Protein AF-A0A0R3RJP8-F1 (afdb_monomer)

pLDDT: mean 78.46, std 16.63, range [41.94, 96.31]

Structure (mmCIF, N/CA/C/O backbone):
data_AF-A0A0R3RJP8-F1
#
_entry.id   AF-A0A0R3RJP8-F1
#
loop_
_atom_site.group_PDB
_atom_site.id
_atom_site.type_symbol
_atom_site.label_atom_id
_atom_site.label_alt_id
_atom_site.label_comp_id
_atom_site.label_asym_id
_atom_site.label_entity_id
_atom_site.label_seq_id
_atom_site.pdbx_PDB_ins_code
_atom_site.Cartn_x
_atom_site.Cartn_y
_atom_site.Cartn_z
_atom_site.occupancy
_atom_site.B_iso_or_equiv
_atom_site.auth_seq_id
_atom_site.auth_comp_id
_atom_site.auth_asym_id
_atom_site.auth_atom_id
_atom_site.pdbx_PDB_model_num
ATOM 1 N N . MET A 1 1 ? -20.447 15.865 -10.381 1.00 47.66 1 MET A N 1
ATOM 2 C CA . MET A 1 1 ? -19.394 14.892 -9.995 1.00 47.66 1 MET A CA 1
ATOM 3 C C . MET A 1 1 ? -19.423 13.610 -10.831 1.00 47.66 1 MET A C 1
ATOM 5 O O . MET A 1 1 ? -18.361 13.218 -11.289 1.00 47.66 1 MET A O 1
ATOM 9 N N . LEU A 1 2 ? -20.588 13.011 -11.122 1.00 44.19 2 LEU A N 1
ATOM 10 C CA . LEU A 1 2 ? -20.706 11.837 -12.016 1.00 44.19 2 LEU A CA 1
ATOM 11 C C .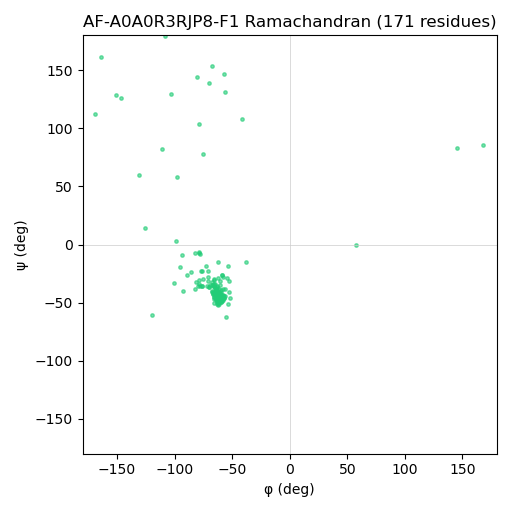 LEU A 1 2 ? -20.155 12.063 -13.441 1.00 44.19 2 LEU A C 1
ATOM 13 O O . LEU A 1 2 ? -19.411 11.229 -13.947 1.00 44.19 2 LEU A O 1
ATOM 17 N N . ALA A 1 3 ? -20.438 13.217 -14.056 1.00 47.09 3 ALA A N 1
ATOM 18 C CA . ALA A 1 3 ? -19.978 13.525 -15.417 1.00 47.09 3 ALA A CA 1
ATOM 19 C C . ALA A 1 3 ? -18.443 13.655 -15.540 1.00 47.09 3 ALA A C 1
ATOM 21 O O . ALA A 1 3 ? -17.859 13.205 -16.521 1.00 47.09 3 ALA A O 1
ATOM 22 N N . LEU A 1 4 ? -17.777 14.208 -14.516 1.00 52.31 4 LEU A N 1
ATOM 23 C CA . LEU A 1 4 ? -16.317 14.370 -14.503 1.00 52.31 4 LEU A CA 1
ATOM 24 C C . LEU A 1 4 ? -15.602 13.012 -14.377 1.00 52.31 4 LEU A C 1
ATOM 26 O O . LEU A 1 4 ? -14.574 12.788 -15.005 1.00 52.31 4 LEU A O 1
ATOM 30 N N . SER A 1 5 ? -16.179 12.090 -13.596 1.00 51.88 5 SER A N 1
ATOM 31 C CA . SER A 1 5 ? -15.662 10.726 -13.428 1.00 51.88 5 SER A CA 1
ATOM 32 C C . SER A 1 5 ? -15.784 9.906 -14.714 1.00 51.88 5 SER A C 1
ATOM 34 O O . SER A 1 5 ? -14.836 9.212 -15.080 1.00 51.88 5 SER A O 1
ATOM 36 N N . TYR A 1 6 ? -16.896 10.045 -15.444 1.00 56.62 6 TYR A N 1
ATOM 37 C CA . TYR A 1 6 ? -17.090 9.366 -16.727 1.00 56.62 6 TYR A CA 1
ATOM 38 C C . TYR A 1 6 ? -16.074 9.833 -17.778 1.00 56.62 6 TYR A C 1
ATOM 40 O O . TYR A 1 6 ? -15.521 9.018 -18.509 1.00 56.62 6 TYR A O 1
ATOM 48 N N . HIS A 1 7 ? -15.746 11.130 -17.801 1.00 52.00 7 HIS A N 1
ATOM 49 C CA . HIS A 1 7 ? -14.707 11.653 -18.687 1.00 52.00 7 HIS A CA 1
ATOM 50 C C . HIS A 1 7 ? -13.318 11.093 -18.396 1.00 52.00 7 HIS A C 1
ATOM 52 O O . HIS A 1 7 ? -12.604 10.792 -19.343 1.00 52.00 7 HIS A O 1
ATOM 58 N N . ILE A 1 8 ? -12.947 10.887 -17.130 1.00 61.44 8 ILE A N 1
ATOM 59 C CA . ILE A 1 8 ? -11.645 10.297 -16.781 1.00 61.44 8 ILE A CA 1
ATOM 60 C C . ILE A 1 8 ? -11.556 8.842 -17.270 1.00 61.44 8 ILE A C 1
ATOM 62 O O . ILE A 1 8 ? -10.537 8.449 -17.833 1.00 61.44 8 ILE A O 1
ATOM 66 N N . ILE A 1 9 ? -12.635 8.065 -17.120 1.00 60.00 9 ILE A N 1
ATOM 67 C CA . ILE A 1 9 ? -12.715 6.666 -17.578 1.00 60.00 9 ILE A CA 1
ATOM 68 C C . ILE A 1 9 ? -12.657 6.587 -19.110 1.00 60.00 9 ILE A C 1
ATOM 70 O O . ILE A 1 9 ? -11.906 5.790 -19.669 1.00 60.00 9 ILE A O 1
ATOM 74 N N . VAL A 1 10 ? -13.409 7.452 -19.793 1.00 59.78 10 VAL A N 1
ATOM 75 C CA . VAL A 1 10 ? -13.421 7.546 -21.258 1.00 59.78 10 VAL A CA 1
ATOM 76 C C . VAL A 1 10 ? -12.056 7.991 -21.795 1.00 59.78 10 VAL A C 1
ATOM 78 O O . VAL A 1 10 ? -11.582 7.423 -22.772 1.00 59.78 10 VAL A O 1
ATOM 81 N N . LEU A 1 11 ? -11.372 8.930 -21.133 1.00 55.62 11 LEU A N 1
ATOM 82 C CA . LEU A 1 11 ? -10.022 9.357 -21.515 1.00 55.62 11 LEU A CA 1
ATOM 83 C C . LEU A 1 11 ? -9.016 8.197 -21.423 1.00 55.62 11 LEU A C 1
ATOM 85 O O . LEU A 1 11 ? -8.204 8.014 -22.327 1.00 55.62 11 LEU A O 1
ATOM 89 N N . PHE A 1 12 ? -9.114 7.382 -20.367 1.00 57.69 12 PHE A N 1
ATOM 90 C CA . PHE A 1 12 ? -8.281 6.192 -20.168 1.00 57.69 12 PHE A CA 1
ATOM 91 C C . PHE A 1 12 ? -8.541 5.098 -21.217 1.00 57.69 12 PHE A C 1
ATOM 93 O O . PHE A 1 12 ? -7.612 4.402 -21.619 1.00 57.69 12 PHE A O 1
ATOM 100 N N . LEU A 1 13 ? -9.790 4.962 -21.676 1.00 55.91 13 LEU A N 1
ATOM 101 C CA . LEU A 1 13 ? -10.197 4.006 -22.714 1.00 55.91 13 LEU A CA 1
ATOM 102 C C . LEU A 1 13 ? -9.851 4.471 -24.139 1.00 55.91 13 LEU A C 1
ATOM 104 O O . LEU A 1 13 ? -9.582 3.637 -25.000 1.00 55.91 13 LEU A O 1
ATOM 108 N N . ILE A 1 14 ? -9.842 5.783 -24.399 1.00 55.09 14 ILE A N 1
ATOM 109 C CA . ILE A 1 14 ? -9.543 6.353 -25.725 1.00 55.09 14 ILE A CA 1
ATOM 110 C C . ILE A 1 14 ? -8.034 6.428 -25.992 1.00 55.09 14 ILE A C 1
ATOM 112 O O . ILE A 1 14 ? -7.618 6.261 -27.137 1.00 55.09 14 ILE A O 1
ATOM 116 N N . LEU A 1 15 ? -7.210 6.639 -24.959 1.00 50.22 15 LEU A N 1
ATOM 117 C CA . LEU A 1 15 ? -5.753 6.763 -25.090 1.00 50.22 15 LEU A CA 1
ATOM 118 C C . LEU A 1 15 ? -5.069 5.592 -25.842 1.00 50.22 15 LEU A C 1
ATOM 120 O O . LEU A 1 15 ? -4.195 5.868 -26.663 1.00 50.22 15 LEU A O 1
ATOM 124 N N . PRO A 1 16 ? -5.447 4.310 -25.644 1.00 49.97 16 PRO A N 1
ATOM 125 C CA . PRO A 1 16 ? -4.912 3.216 -26.458 1.00 49.97 16 PRO A CA 1
ATOM 126 C C . PRO A 1 16 ? -5.527 3.123 -27.867 1.00 49.97 16 PRO A C 1
ATOM 128 O O . PRO A 1 16 ? -4.893 2.567 -28.761 1.00 49.97 16 PRO A O 1
ATOM 131 N N . LEU A 1 17 ? -6.730 3.666 -28.096 1.00 43.50 17 LEU A N 1
ATOM 132 C CA . LEU A 1 17 ? -7.461 3.536 -29.365 1.00 43.50 17 LEU A CA 1
ATOM 133 C C . LEU A 1 17 ? -6.937 4.481 -30.460 1.00 43.50 17 LEU A C 1
ATOM 135 O O . LEU A 1 17 ? -6.920 4.126 -31.637 1.00 43.50 17 LEU A O 1
ATOM 139 N N . SER A 1 18 ? -6.483 5.676 -30.085 1.00 47.78 18 SER A N 1
ATOM 140 C CA . SER A 1 18 ? -6.017 6.709 -31.022 1.00 47.78 18 SER A CA 1
ATOM 141 C C . SER A 1 18 ? -4.602 6.479 -31.567 1.00 47.78 18 SER A C 1
ATOM 143 O O . SER A 1 18 ? -4.178 7.182 -32.482 1.00 47.78 18 SER A O 1
ATOM 145 N N . CYS A 1 19 ? -3.875 5.472 -31.069 1.00 49.75 19 CYS A N 1
ATOM 146 C CA . CYS A 1 19 ? -2.535 5.129 -31.560 1.00 49.75 19 CYS A CA 1
ATOM 147 C C . CYS A 1 19 ? -2.558 4.243 -32.828 1.00 49.75 19 CYS A C 1
ATOM 149 O O . CYS A 1 19 ? -1.515 3.991 -33.430 1.00 49.75 19 CYS A O 1
ATOM 151 N N . GLN A 1 20 ? -3.734 3.763 -33.258 1.00 49.75 20 GLN A N 1
ATOM 152 C CA . GLN A 1 20 ? -3.843 2.771 -34.335 1.00 49.75 20 GLN A CA 1
ATOM 153 C C . GLN A 1 20 ? -4.057 3.366 -35.742 1.00 49.75 20 GLN A C 1
ATOM 155 O O . GLN A 1 20 ? -3.944 2.640 -36.731 1.00 49.75 20 GLN A O 1
ATOM 160 N N . GLU A 1 21 ? -4.313 4.670 -35.878 1.00 46.50 21 GLU A N 1
ATOM 161 C CA . GLU A 1 21 ? -4.689 5.265 -37.166 1.00 46.50 21 GLU A CA 1
ATOM 162 C C . GLU A 1 21 ? -3.601 6.188 -37.741 1.00 46.50 21 GLU A C 1
ATOM 164 O O . GLU A 1 21 ? -3.655 7.413 -37.636 1.00 46.50 21 GLU A O 1
ATOM 169 N N . LYS A 1 22 ? -2.594 5.605 -38.410 1.00 44.31 22 LYS A N 1
ATOM 170 C CA . LYS A 1 22 ? -1.825 6.348 -39.423 1.00 44.31 22 LYS A CA 1
ATOM 171 C C . LYS A 1 22 ? -1.361 5.463 -40.583 1.00 44.31 22 LYS A C 1
ATOM 173 O O . LYS A 1 22 ? -0.749 4.413 -40.402 1.00 44.31 22 LYS A O 1
ATOM 178 N N . ASN A 1 23 ? -1.713 5.923 -41.784 1.00 45.16 23 ASN A N 1
ATOM 179 C CA . ASN A 1 23 ? -1.607 5.259 -43.081 1.00 45.16 23 ASN A CA 1
ATOM 180 C C . ASN A 1 23 ? -0.192 4.795 -43.476 1.00 45.16 23 ASN A C 1
ATOM 182 O O . ASN A 1 23 ? 0.813 5.448 -43.207 1.00 45.16 23 ASN A O 1
ATOM 186 N N . LYS A 1 24 ? -0.164 3.671 -44.206 1.00 49.84 24 LYS A N 1
ATOM 187 C CA . LYS A 1 24 ? 0.996 3.057 -44.872 1.00 49.84 24 LYS A CA 1
ATOM 188 C C . LYS A 1 24 ? 1.667 4.043 -45.843 1.00 49.84 24 LYS A C 1
ATOM 190 O O . LYS A 1 24 ? 0.963 4.591 -46.686 1.00 49.84 24 LYS A O 1
ATOM 195 N N . THR A 1 25 ? 2.999 4.193 -45.771 1.00 45.03 25 THR A N 1
ATOM 196 C CA . THR A 1 25 ? 4.001 4.032 -46.867 1.00 45.03 25 THR A CA 1
ATOM 197 C C . THR A 1 25 ? 5.377 4.582 -46.429 1.00 45.03 25 THR A C 1
ATOM 199 O O . THR A 1 25 ? 5.697 5.726 -46.715 1.00 45.03 25 THR A O 1
ATOM 202 N N . TYR A 1 26 ? 6.196 3.771 -45.742 1.00 41.94 26 TYR A N 1
ATOM 203 C CA . TYR A 1 26 ? 7.676 3.778 -45.787 1.00 41.94 26 TYR A CA 1
ATOM 204 C C . TYR A 1 26 ? 8.159 2.508 -45.066 1.00 41.94 26 TYR A C 1
ATOM 206 O O . TYR A 1 26 ? 7.896 2.307 -43.883 1.00 41.94 26 TYR A O 1
ATOM 214 N N . LYS A 1 27 ? 8.749 1.565 -45.804 1.00 49.66 27 LYS A N 1
ATOM 215 C CA . LYS A 1 27 ? 9.007 0.190 -45.342 1.00 49.66 27 LYS A CA 1
ATOM 216 C C . LYS A 1 27 ? 10.457 0.045 -44.853 1.00 49.66 27 LYS A C 1
ATOM 218 O O . LYS A 1 27 ? 11.207 -0.765 -45.376 1.00 49.66 27 LYS A O 1
ATOM 223 N N . ALA A 1 28 ? 10.840 0.851 -43.864 1.00 47.75 28 ALA A N 1
ATOM 224 C CA . ALA A 1 28 ? 12.029 0.652 -43.034 1.00 47.75 28 ALA A CA 1
ATOM 225 C C . ALA A 1 28 ? 11.775 1.270 -41.643 1.00 47.75 28 ALA A C 1
ATOM 227 O O . ALA A 1 28 ? 11.309 2.399 -41.545 1.00 47.75 28 ALA A O 1
ATOM 228 N N . ASP A 1 29 ? 12.011 0.478 -40.597 1.00 50.91 29 ASP A N 1
ATOM 229 C CA . ASP A 1 29 ? 12.137 0.818 -39.165 1.00 50.91 29 ASP A CA 1
ATOM 230 C C . ASP A 1 29 ? 11.006 1.538 -38.382 1.00 50.91 29 ASP A C 1
ATOM 232 O O . ASP A 1 29 ? 11.097 1.682 -37.167 1.00 50.91 29 ASP A O 1
ATOM 236 N N . ILE A 1 30 ? 9.865 1.886 -38.993 1.00 53.09 30 ILE A N 1
ATOM 237 C CA . ILE A 1 30 ? 8.730 2.516 -38.264 1.00 53.09 30 ILE A CA 1
ATOM 238 C C . ILE A 1 30 ? 8.176 1.623 -37.132 1.00 53.09 30 ILE A C 1
ATOM 240 O O . ILE A 1 30 ? 7.680 2.107 -36.114 1.00 53.09 30 ILE A O 1
ATOM 244 N N . ARG A 1 31 ? 8.236 0.292 -37.291 1.00 54.19 31 ARG A N 1
ATOM 245 C CA . ARG A 1 31 ? 7.702 -0.656 -36.297 1.00 54.19 31 ARG A CA 1
ATOM 246 C C . ARG A 1 31 ? 8.537 -0.683 -35.013 1.00 54.19 31 ARG A C 1
ATOM 248 O O . ARG A 1 31 ? 7.952 -0.827 -33.943 1.00 54.19 31 ARG A O 1
ATOM 255 N N . ASP A 1 32 ? 9.858 -0.544 -35.114 1.00 60.75 32 ASP A N 1
ATOM 256 C CA . ASP A 1 32 ? 10.746 -0.511 -33.945 1.00 60.75 32 ASP A CA 1
ATOM 257 C C . ASP A 1 32 ? 10.701 0.867 -33.263 1.00 60.75 32 ASP A C 1
ATOM 259 O O . ASP A 1 32 ? 10.673 0.962 -32.037 1.00 60.75 32 ASP A O 1
ATOM 263 N N . GLU A 1 33 ? 10.573 1.943 -34.047 1.00 63.06 33 GLU A N 1
ATOM 264 C CA . GLU A 1 33 ? 10.386 3.303 -33.532 1.00 63.06 33 GLU A CA 1
ATOM 265 C C . GLU A 1 33 ? 9.065 3.452 -32.754 1.00 63.06 33 GLU A C 1
ATOM 267 O O . GLU A 1 33 ? 9.072 3.879 -31.598 1.00 63.06 33 GLU A O 1
ATOM 272 N N . ASN A 1 34 ? 7.939 2.984 -33.308 1.00 68.25 34 ASN A N 1
ATOM 273 C CA . ASN A 1 34 ? 6.651 2.978 -32.602 1.00 68.25 34 ASN A CA 1
ATOM 274 C C . ASN A 1 34 ? 6.668 2.093 -31.347 1.00 68.25 34 ASN A C 1
ATOM 276 O O . ASN A 1 34 ? 6.057 2.442 -30.334 1.00 68.25 34 ASN A O 1
ATOM 280 N N . HIS A 1 35 ? 7.368 0.956 -31.388 1.00 71.94 35 HIS A N 1
ATOM 281 C CA . HIS A 1 35 ? 7.518 0.076 -30.230 1.00 71.94 35 HIS A CA 1
ATOM 282 C C . HIS A 1 35 ? 8.324 0.754 -29.108 1.00 71.94 35 HIS A C 1
ATOM 284 O O . HIS A 1 35 ? 7.919 0.708 -27.944 1.00 71.94 35 HIS A O 1
ATOM 290 N N . LYS A 1 36 ? 9.408 1.466 -29.450 1.00 78.00 36 LYS A N 1
ATOM 291 C CA . LYS A 1 36 ? 10.185 2.284 -28.504 1.00 78.00 36 LYS A CA 1
ATOM 292 C C . LYS A 1 36 ? 9.334 3.402 -27.903 1.00 78.00 36 LYS A C 1
ATOM 294 O O . LYS A 1 36 ? 9.285 3.519 -26.681 1.00 78.00 36 LYS A O 1
ATOM 299 N N . VAL A 1 37 ? 8.619 4.174 -28.725 1.00 81.75 37 VAL A N 1
ATOM 300 C CA . VAL A 1 37 ? 7.745 5.266 -28.252 1.00 81.75 37 VAL A CA 1
ATOM 301 C C . VAL A 1 37 ? 6.666 4.736 -27.306 1.00 81.75 37 VAL A C 1
ATOM 303 O O . VAL A 1 37 ? 6.509 5.258 -2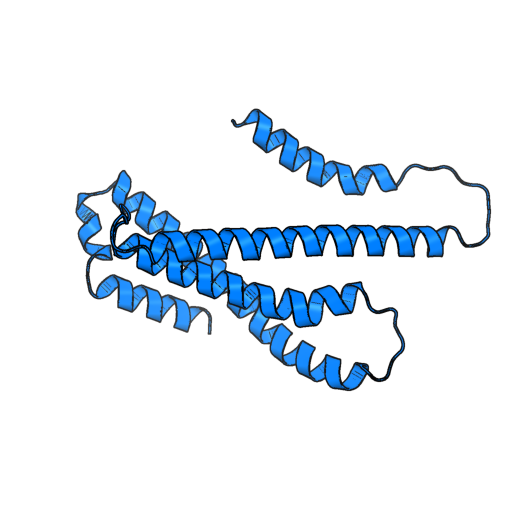6.205 1.00 81.75 37 VAL A O 1
ATOM 306 N N . THR A 1 38 ? 5.975 3.657 -27.681 1.00 81.94 38 THR A N 1
ATOM 307 C CA . THR A 1 38 ? 4.925 3.037 -26.851 1.00 81.94 38 THR A CA 1
ATOM 308 C C . THR A 1 38 ? 5.472 2.583 -25.499 1.00 81.94 38 THR A C 1
ATOM 310 O O . THR A 1 38 ? 4.864 2.837 -24.459 1.00 81.94 38 THR A O 1
ATOM 313 N N . LYS A 1 39 ? 6.654 1.961 -25.495 1.00 82.44 39 LYS A N 1
ATOM 314 C CA . LYS A 1 39 ? 7.342 1.533 -24.275 1.00 82.44 39 LYS A CA 1
ATOM 315 C C . LYS A 1 39 ? 7.694 2.712 -23.368 1.00 82.44 39 LYS A C 1
ATOM 317 O O . LYS A 1 39 ? 7.416 2.649 -22.174 1.00 82.44 39 LYS A O 1
ATOM 322 N N . TYR A 1 40 ? 8.244 3.799 -23.912 1.00 83.00 40 TYR A N 1
ATOM 323 C CA . TYR A 1 40 ? 8.530 5.002 -23.124 1.00 83.00 40 TYR A CA 1
ATOM 324 C C . TYR A 1 40 ? 7.260 5.628 -22.544 1.00 83.00 40 TYR A C 1
ATOM 326 O O . TYR A 1 40 ? 7.237 5.940 -21.357 1.00 83.00 40 TYR A O 1
ATOM 334 N N . VAL A 1 41 ? 6.187 5.736 -23.334 1.00 87.31 41 VAL A N 1
ATOM 335 C CA . VAL A 1 41 ? 4.888 6.235 -22.853 1.00 87.31 41 VAL A CA 1
ATOM 336 C C . VAL A 1 41 ? 4.367 5.378 -21.697 1.00 87.31 41 VAL A C 1
ATOM 338 O O . VAL A 1 41 ? 3.970 5.925 -20.667 1.00 87.31 41 VAL A O 1
ATOM 341 N N . ALA A 1 42 ? 4.424 4.049 -21.820 1.00 85.12 42 ALA A N 1
ATOM 342 C CA . ALA A 1 42 ? 3.998 3.131 -20.767 1.00 85.12 42 ALA A CA 1
ATOM 343 C C . ALA A 1 42 ? 4.835 3.286 -19.486 1.00 85.12 42 ALA A C 1
ATOM 345 O O . ALA A 1 42 ? 4.270 3.402 -18.401 1.00 85.12 42 ALA A O 1
ATOM 346 N N . VAL A 1 43 ? 6.167 3.354 -19.603 1.00 87.75 43 VAL A N 1
ATOM 347 C CA . VAL A 1 43 ? 7.080 3.560 -18.463 1.00 87.75 43 VAL A CA 1
ATOM 348 C C . VAL A 1 43 ? 6.807 4.889 -17.770 1.00 87.75 43 VAL A C 1
ATOM 350 O O . VAL A 1 43 ? 6.697 4.928 -16.544 1.00 87.75 43 VAL A O 1
ATOM 353 N N . THR A 1 44 ? 6.676 5.979 -18.528 1.00 87.00 44 THR A N 1
ATOM 354 C CA . THR A 1 44 ? 6.373 7.304 -17.980 1.00 87.00 44 THR A CA 1
ATOM 355 C C . THR A 1 44 ? 5.045 7.287 -17.237 1.00 87.00 44 THR A C 1
ATOM 357 O O . THR A 1 44 ? 4.982 7.711 -16.084 1.00 87.00 44 THR A O 1
ATOM 360 N N . PHE A 1 45 ? 3.997 6.749 -17.860 1.00 89.19 45 PHE A N 1
ATOM 361 C CA . PHE A 1 45 ? 2.673 6.688 -17.258 1.00 89.19 45 PHE A CA 1
ATOM 362 C C . PHE A 1 45 ? 2.656 5.842 -15.979 1.00 89.19 45 PHE A C 1
ATOM 364 O O . PHE A 1 45 ? 2.175 6.290 -14.938 1.00 89.19 45 PHE A O 1
ATOM 371 N N . PHE A 1 46 ? 3.252 4.650 -16.031 1.00 88.62 46 PHE A N 1
ATOM 372 C CA . PHE A 1 46 ? 3.363 3.749 -14.887 1.00 88.62 46 PHE A CA 1
ATOM 373 C C . PHE A 1 46 ? 4.143 4.385 -13.728 1.00 88.62 46 PHE A C 1
ATOM 375 O O . PHE A 1 46 ? 3.721 4.317 -12.574 1.00 88.62 46 PHE A O 1
ATOM 382 N N . THR A 1 47 ? 5.241 5.078 -14.033 1.00 89.25 47 THR A N 1
ATOM 383 C CA . THR A 1 47 ? 6.061 5.772 -13.031 1.00 89.25 47 THR A CA 1
ATOM 384 C C . THR A 1 47 ? 5.294 6.921 -12.370 1.00 89.25 47 THR A C 1
ATOM 386 O O . THR A 1 47 ? 5.350 7.071 -11.151 1.00 89.25 47 THR A O 1
ATOM 389 N N . ILE A 1 48 ? 4.530 7.707 -13.140 1.00 92.44 48 ILE A N 1
ATOM 390 C CA . ILE A 1 48 ? 3.680 8.782 -12.601 1.00 92.44 48 ILE A CA 1
ATOM 391 C C . ILE A 1 48 ? 2.626 8.212 -11.644 1.00 92.44 48 ILE A C 1
ATOM 393 O O . ILE A 1 48 ? 2.437 8.755 -10.554 1.00 92.44 48 ILE A O 1
ATOM 397 N N . LEU A 1 49 ? 1.970 7.106 -12.013 1.00 91.81 49 LEU A N 1
ATOM 398 C CA . LEU A 1 49 ? 0.988 6.441 -11.151 1.00 91.81 49 LEU A CA 1
ATOM 399 C C . LEU A 1 49 ? 1.612 5.915 -9.852 1.00 91.81 49 LEU A C 1
ATOM 401 O O . LEU A 1 49 ? 1.024 6.090 -8.785 1.00 91.81 49 LEU A O 1
ATOM 405 N N . LEU A 1 50 ? 2.808 5.324 -9.922 1.00 92.19 50 LEU A N 1
ATOM 406 C CA . LEU A 1 50 ? 3.545 4.869 -8.741 1.00 92.19 50 LEU A CA 1
ATOM 407 C C . LEU A 1 50 ? 3.882 6.022 -7.796 1.00 92.19 50 LEU A C 1
ATOM 409 O O . LEU A 1 50 ? 3.623 5.930 -6.597 1.00 92.19 50 LEU A O 1
ATOM 413 N N . ILE A 1 51 ? 4.417 7.123 -8.329 1.00 92.94 51 ILE A N 1
ATOM 414 C CA . ILE A 1 51 ? 4.740 8.313 -7.532 1.00 92.94 51 ILE A CA 1
ATOM 415 C C . ILE A 1 51 ? 3.470 8.862 -6.882 1.00 92.94 51 ILE A C 1
ATOM 417 O O . ILE A 1 51 ? 3.458 9.105 -5.679 1.00 92.94 51 ILE A O 1
ATOM 421 N N . TYR A 1 52 ? 2.379 8.986 -7.641 1.00 93.94 52 TYR A N 1
ATOM 422 C CA . TYR A 1 52 ? 1.091 9.417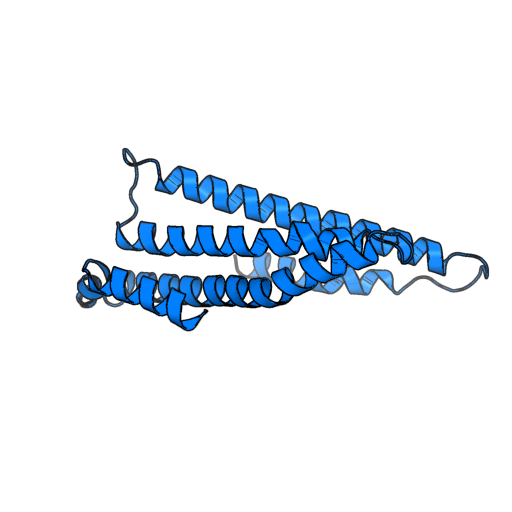 -7.105 1.00 93.94 52 TYR A CA 1
ATOM 423 C C . TYR A 1 52 ? 0.604 8.511 -5.961 1.00 93.94 52 TYR A C 1
ATOM 425 O O . TYR A 1 52 ? 0.197 9.002 -4.903 1.00 93.94 52 TYR A O 1
ATOM 433 N N . GLY A 1 53 ? 0.683 7.190 -6.137 1.00 93.25 53 GLY A N 1
ATOM 434 C CA . GLY A 1 53 ? 0.320 6.207 -5.116 1.00 93.25 53 GLY A CA 1
ATOM 435 C C . GLY A 1 53 ? 1.175 6.326 -3.852 1.00 93.25 53 GLY A C 1
ATOM 436 O O . GLY A 1 53 ? 0.642 6.368 -2.742 1.00 93.25 53 GLY A O 1
ATOM 437 N N . ILE A 1 54 ? 2.493 6.449 -4.001 1.00 93.50 54 ILE A N 1
ATOM 438 C CA . ILE A 1 54 ? 3.435 6.611 -2.886 1.00 93.50 54 ILE A CA 1
ATOM 439 C C . ILE A 1 54 ? 3.166 7.921 -2.144 1.00 93.50 54 ILE A C 1
ATOM 441 O O . ILE A 1 54 ? 2.994 7.916 -0.923 1.00 93.50 54 ILE A O 1
ATOM 445 N N . THR A 1 55 ? 3.086 9.043 -2.862 1.00 94.06 55 THR A N 1
ATOM 446 C CA . THR A 1 55 ? 2.854 10.362 -2.266 1.00 94.06 55 THR A CA 1
ATOM 447 C C . THR A 1 55 ? 1.512 10.416 -1.540 1.00 94.06 55 THR A C 1
ATOM 449 O O . THR A 1 55 ? 1.471 10.840 -0.387 1.00 94.06 55 THR A O 1
ATOM 452 N N . SER A 1 56 ? 0.426 9.940 -2.155 1.00 94.88 56 SER A N 1
ATOM 453 C CA . SER A 1 56 ? -0.907 9.947 -1.532 1.00 94.88 56 SER A CA 1
ATOM 454 C C . SER A 1 56 ? -0.969 9.104 -0.252 1.00 94.88 56 SER A C 1
ATOM 456 O O . SER A 1 56 ? -1.454 9.587 0.773 1.00 94.88 56 SER A O 1
ATOM 458 N N . ASN A 1 57 ? -0.414 7.886 -0.262 1.00 95.31 57 ASN A N 1
ATOM 459 C CA . ASN A 1 57 ? -0.367 7.034 0.931 1.00 95.31 57 ASN A CA 1
ATOM 460 C C . ASN A 1 57 ? 0.542 7.618 2.024 1.00 95.31 57 ASN A C 1
ATOM 462 O O . ASN A 1 57 ? 0.214 7.521 3.205 1.00 95.31 57 ASN A O 1
ATOM 466 N N . THR A 1 58 ? 1.642 8.276 1.646 1.00 94.44 58 THR A N 1
ATOM 467 C CA . THR A 1 58 ? 2.553 8.948 2.588 1.00 94.44 58 THR A CA 1
ATOM 468 C C . THR A 1 58 ? 1.870 10.129 3.271 1.00 94.44 58 THR A C 1
ATOM 470 O O . THR A 1 58 ? 1.913 10.247 4.493 1.00 94.44 58 THR A O 1
ATOM 473 N N . VAL A 1 59 ? 1.187 10.982 2.502 1.00 94.38 59 VAL A N 1
ATOM 474 C CA . VAL A 1 59 ? 0.411 12.106 3.046 1.00 94.38 59 VAL A CA 1
ATOM 475 C C . VAL A 1 59 ? -0.666 11.594 4.001 1.00 94.38 59 VAL A C 1
ATOM 477 O O . VAL A 1 59 ? -0.790 12.114 5.110 1.00 94.38 59 VAL A O 1
ATOM 480 N N . MET A 1 60 ? -1.393 10.536 3.625 1.00 93.00 60 MET A N 1
ATOM 481 C CA . MET A 1 60 ? -2.398 9.928 4.500 1.00 93.00 60 MET A CA 1
ATOM 482 C C . MET A 1 60 ? -1.776 9.385 5.795 1.00 93.00 60 MET A C 1
ATOM 484 O O . MET A 1 60 ? -2.295 9.652 6.876 1.00 93.00 60 MET A O 1
ATOM 488 N N . ALA A 1 61 ? -0.639 8.688 5.716 1.00 93.44 61 ALA A N 1
ATOM 489 C CA . ALA A 1 61 ? 0.074 8.188 6.891 1.00 93.44 61 ALA A CA 1
ATOM 490 C C . ALA A 1 61 ? 0.483 9.326 7.838 1.00 93.44 61 ALA A C 1
ATOM 492 O O . ALA A 1 61 ? 0.256 9.243 9.045 1.00 93.44 61 ALA A O 1
ATOM 493 N N . ILE A 1 62 ? 1.024 10.420 7.292 1.00 91.50 62 ILE A N 1
ATOM 494 C CA . ILE A 1 62 ? 1.403 11.606 8.069 1.00 91.50 62 ILE A CA 1
ATOM 495 C C . ILE A 1 62 ? 0.183 12.187 8.792 1.00 91.50 62 ILE A C 1
ATOM 497 O O . ILE A 1 62 ? 0.264 12.447 9.992 1.00 91.50 62 ILE A O 1
ATOM 501 N N . ILE A 1 63 ? -0.949 12.350 8.098 1.00 90.81 63 ILE A N 1
ATOM 502 C CA . ILE A 1 63 ? -2.193 12.874 8.687 1.00 90.81 63 ILE A CA 1
ATOM 503 C C . ILE A 1 63 ? -2.662 11.989 9.850 1.00 90.81 63 ILE A C 1
ATOM 505 O O . ILE A 1 63 ? -3.012 12.502 10.912 1.00 90.81 63 ILE A O 1
ATOM 509 N N . LEU A 1 64 ? -2.629 10.664 9.687 1.00 90.12 64 LEU A N 1
ATOM 510 C CA . LEU A 1 64 ? -3.051 9.730 10.735 1.00 90.12 64 LEU A CA 1
ATOM 511 C C . LEU A 1 64 ? -2.113 9.737 11.953 1.00 90.12 64 LEU A C 1
ATOM 513 O O . LEU A 1 64 ? -2.579 9.610 13.088 1.00 90.12 64 LEU A O 1
ATOM 517 N N . CYS A 1 65 ? -0.809 9.931 11.743 1.00 85.00 65 CYS A N 1
ATOM 518 C CA . CYS A 1 65 ? 0.187 10.003 12.815 1.00 85.00 65 CYS A CA 1
ATOM 519 C C . CYS A 1 65 ? 0.121 11.307 13.633 1.00 85.00 65 CYS A C 1
ATOM 521 O O . CYS A 1 65 ? 0.622 11.352 14.761 1.00 85.00 65 CYS A O 1
ATOM 523 N N . GLN A 1 66 ? -0.509 12.370 13.122 1.00 85.81 66 GLN A N 1
ATOM 524 C CA . GLN A 1 66 ? -0.650 13.648 13.829 1.00 85.81 66 GLN A CA 1
ATOM 525 C C . GLN A 1 66 ? -1.712 13.580 14.942 1.00 85.81 66 GLN A C 1
ATOM 527 O O . GLN A 1 66 ? -2.821 14.097 14.829 1.00 85.81 66 GLN A O 1
ATOM 532 N N . LYS A 1 67 ? -1.343 12.975 16.077 1.00 65.19 67 LYS A N 1
ATOM 533 C CA . LYS A 1 67 ? -2.216 12.696 17.236 1.00 65.19 67 LYS A CA 1
ATOM 534 C C . LYS A 1 67 ? -2.960 13.916 17.804 1.00 65.19 67 LYS A C 1
ATOM 536 O O . LYS A 1 67 ? -4.039 13.755 18.360 1.00 65.19 67 LYS A O 1
ATOM 541 N N . LYS A 1 68 ? -2.400 15.126 17.686 1.00 63.31 68 LYS A N 1
ATOM 542 C CA . LYS A 1 68 ? -2.938 16.339 18.332 1.00 63.31 68 LYS A CA 1
ATOM 543 C C . LYS A 1 68 ? -4.183 16.915 17.633 1.00 63.31 68 LYS A C 1
ATOM 545 O O . LYS A 1 68 ? -4.969 17.574 18.297 1.00 63.31 68 LYS A O 1
ATOM 550 N N . ASN A 1 69 ? -4.380 16.615 16.344 1.00 63.28 69 ASN A N 1
ATOM 551 C CA . ASN A 1 69 ? -5.494 17.117 15.522 1.00 63.28 69 ASN A CA 1
ATOM 552 C C . ASN A 1 69 ? -6.296 15.988 14.852 1.00 63.28 69 ASN A C 1
ATOM 554 O O . ASN A 1 69 ? -7.053 16.234 13.912 1.00 63.28 69 ASN A O 1
ATOM 558 N N . ASN A 1 70 ? -6.110 14.740 15.286 1.00 70.19 70 ASN A N 1
ATOM 559 C CA . ASN A 1 70 ? -6.699 13.611 14.587 1.00 70.19 70 ASN A CA 1
ATOM 560 C C . ASN A 1 70 ? -8.192 13.468 14.939 1.00 70.19 70 ASN A C 1
ATOM 562 O O . ASN A 1 70 ? -8.543 13.006 16.021 1.00 70.19 70 ASN A O 1
ATOM 566 N N . GLN A 1 71 ? -9.062 13.881 14.012 1.00 81.38 71 GLN A N 1
ATOM 567 C CA . GLN A 1 71 ? -10.523 13.744 14.111 1.00 81.38 71 GLN A CA 1
ATOM 568 C C . GLN A 1 71 ? -11.014 12.324 13.781 1.00 81.38 71 GLN A C 1
ATOM 570 O O . GLN A 1 71 ? -12.202 12.031 13.916 1.00 81.38 71 GLN A O 1
ATOM 575 N N . TYR A 1 72 ? -10.128 11.445 13.306 1.00 84.12 72 TYR A N 1
ATOM 576 C CA . TYR A 1 72 ? -10.496 10.096 12.910 1.00 84.12 72 TYR A CA 1
ATOM 577 C C . TYR A 1 72 ? -10.610 9.165 14.117 1.00 84.12 72 TYR A C 1
ATOM 579 O O . TYR A 1 72 ? -9.837 9.239 15.073 1.00 84.12 72 TYR A O 1
ATOM 587 N N . SER A 1 73 ? -11.573 8.245 14.050 1.00 86.56 73 SER A N 1
ATOM 588 C CA . SER A 1 73 ? -11.754 7.233 15.085 1.00 86.56 73 SER A CA 1
ATOM 589 C C . SER A 1 73 ? -10.581 6.245 15.098 1.00 86.56 73 SER A C 1
ATOM 591 O O . SER A 1 73 ? -9.918 6.021 14.078 1.00 86.56 73 SER A O 1
ATOM 593 N N . ARG A 1 74 ? -10.312 5.627 16.255 1.00 88.00 74 ARG A N 1
ATOM 594 C CA . ARG A 1 74 ? -9.183 4.694 16.417 1.00 88.00 74 ARG A CA 1
ATOM 595 C C . ARG A 1 74 ? -9.265 3.530 15.429 1.00 88.00 74 ARG A C 1
ATOM 597 O O . ARG A 1 74 ? -8.252 3.103 14.887 1.00 88.00 74 ARG A O 1
ATOM 604 N N . GLU A 1 75 ? -10.470 3.037 15.181 1.00 90.31 75 GLU A N 1
ATOM 605 C CA . GLU A 1 75 ? -10.756 1.913 14.288 1.00 90.31 75 GLU A CA 1
ATOM 606 C C . GLU A 1 75 ? -10.431 2.267 12.843 1.00 90.31 75 GLU A C 1
ATOM 608 O O . GLU A 1 75 ? -9.763 1.501 12.149 1.00 90.31 75 GLU A O 1
ATOM 613 N N . PHE A 1 76 ? -10.849 3.461 12.416 1.00 91.12 76 PHE A N 1
ATOM 614 C CA . PHE A 1 76 ? -10.537 3.980 11.095 1.00 91.12 76 PHE A CA 1
ATOM 615 C C . PHE A 1 76 ? -9.023 4.101 10.909 1.00 91.12 76 PHE A C 1
ATOM 617 O O . PHE A 1 76 ? -8.489 3.614 9.915 1.00 91.12 76 PHE A O 1
ATOM 624 N N . ILE A 1 77 ? -8.321 4.685 11.887 1.00 91.75 77 ILE A N 1
ATOM 625 C CA . ILE A 1 77 ? -6.860 4.832 11.847 1.00 91.75 77 ILE A CA 1
ATOM 626 C C . ILE A 1 77 ? -6.187 3.465 11.692 1.00 91.75 77 ILE A C 1
ATOM 628 O O . ILE A 1 77 ? -5.303 3.315 10.849 1.00 91.75 77 ILE A O 1
ATOM 632 N N . LEU A 1 78 ? -6.609 2.460 12.464 1.00 92.56 78 LEU A N 1
ATOM 633 C CA . LEU A 1 78 ? -6.038 1.115 12.401 1.00 92.56 78 LEU A CA 1
ATOM 634 C C . LEU A 1 78 ? -6.256 0.462 11.034 1.00 92.56 78 LEU A C 1
ATOM 636 O O . LEU A 1 78 ? -5.289 -0.010 10.442 1.00 92.56 78 LEU A O 1
ATOM 640 N N . ILE A 1 79 ? -7.488 0.468 10.515 1.00 94.25 79 ILE A N 1
ATOM 641 C CA . ILE A 1 79 ? -7.811 -0.162 9.225 1.00 94.25 79 ILE A CA 1
ATOM 642 C C . ILE A 1 79 ? -7.068 0.536 8.082 1.00 94.25 79 ILE A C 1
ATOM 644 O O . ILE A 1 79 ? -6.437 -0.127 7.259 1.00 94.25 79 ILE A O 1
ATOM 648 N N . VAL A 1 80 ? -7.087 1.872 8.048 1.00 95.06 80 VAL A N 1
ATOM 649 C CA . VAL A 1 80 ? -6.388 2.634 7.005 1.00 95.06 80 VAL A CA 1
ATOM 650 C C . VAL A 1 80 ? -4.876 2.441 7.102 1.00 95.06 80 VAL A C 1
ATOM 652 O O . VAL A 1 80 ? -4.216 2.358 6.071 1.00 95.06 80 VAL A O 1
ATOM 655 N N . SER A 1 81 ? -4.315 2.281 8.303 1.00 94.56 81 SER A N 1
ATOM 656 C CA . SER A 1 81 ? -2.890 1.957 8.450 1.00 94.56 81 SER A CA 1
ATOM 657 C C . SER A 1 81 ? -2.540 0.611 7.808 1.00 94.56 81 SER A C 1
ATOM 659 O O . SER A 1 81 ? -1.533 0.522 7.110 1.00 94.56 81 SER A O 1
ATOM 661 N N . GLN A 1 82 ? -3.380 -0.420 7.973 1.00 96.31 82 GLN A N 1
ATOM 662 C CA . GLN A 1 82 ? -3.163 -1.713 7.305 1.00 96.31 82 GLN A CA 1
ATOM 663 C C . GLN A 1 82 ? -3.274 -1.601 5.780 1.00 96.31 82 GLN A C 1
ATOM 665 O O . GLN A 1 82 ? -2.486 -2.207 5.052 1.00 96.31 82 GLN A O 1
ATOM 670 N N . LEU A 1 83 ? -4.206 -0.781 5.287 1.00 96.00 83 LEU A N 1
ATOM 671 C CA . LEU A 1 83 ? -4.344 -0.504 3.859 1.00 96.00 83 LEU A CA 1
ATOM 672 C C . LEU A 1 83 ? -3.105 0.209 3.292 1.00 96.00 83 LEU A C 1
ATOM 674 O O . LEU A 1 83 ? -2.609 -0.177 2.237 1.00 96.00 83 LEU A O 1
ATOM 678 N N . ILE A 1 84 ? -2.567 1.200 4.011 1.00 96.19 84 ILE A N 1
ATOM 679 C CA . ILE A 1 84 ? -1.328 1.903 3.645 1.00 96.19 84 ILE A CA 1
ATOM 680 C C . ILE A 1 84 ? -0.152 0.923 3.576 1.00 96.19 84 ILE A C 1
ATOM 682 O O . ILE A 1 84 ? 0.584 0.929 2.590 1.00 96.19 84 ILE A O 1
ATOM 686 N N . ILE A 1 85 ? 0.007 0.054 4.581 1.00 95.12 85 ILE A N 1
ATOM 687 C CA . ILE A 1 85 ? 1.049 -0.986 4.589 1.00 95.12 85 ILE A CA 1
ATOM 688 C C . ILE A 1 85 ? 0.899 -1.893 3.362 1.00 95.12 85 ILE A C 1
ATOM 690 O O . ILE A 1 85 ? 1.866 -2.103 2.635 1.00 95.12 85 ILE A O 1
ATOM 694 N N . SER A 1 86 ? -0.318 -2.359 3.083 1.00 95.50 86 SER A N 1
ATOM 695 C CA . SER A 1 86 ? -0.609 -3.232 1.938 1.00 95.50 86 SER A CA 1
ATOM 696 C C . SER A 1 86 ? -0.295 -2.555 0.598 1.00 95.50 86 SER A C 1
ATOM 698 O O . SER A 1 86 ? 0.304 -3.168 -0.284 1.00 95.50 86 SER A O 1
ATOM 700 N N . ASN A 1 87 ? -0.622 -1.265 0.455 1.00 95.44 87 ASN A N 1
ATOM 701 C CA . ASN A 1 87 ? -0.277 -0.476 -0.728 1.00 95.44 87 ASN A CA 1
ATOM 702 C C . ASN A 1 87 ? 1.241 -0.349 -0.904 1.00 95.44 87 ASN A C 1
ATOM 704 O O . ASN A 1 87 ? 1.745 -0.569 -2.003 1.00 95.44 87 ASN A O 1
ATOM 708 N N . PHE A 1 88 ? 1.985 -0.054 0.167 1.00 94.69 88 PHE A N 1
ATOM 709 C CA . PHE A 1 88 ? 3.447 0.000 0.103 1.00 94.69 88 PHE A CA 1
ATOM 710 C C . PHE A 1 88 ? 4.066 -1.352 -0.251 1.00 94.69 88 PHE A C 1
ATOM 712 O O . PHE A 1 88 ? 4.980 -1.396 -1.073 1.00 94.69 88 PHE A O 1
ATOM 719 N N . MET A 1 89 ? 3.540 -2.451 0.298 1.00 92.25 89 MET A N 1
ATOM 720 C CA . MET A 1 89 ? 3.952 -3.800 -0.097 1.00 92.25 89 MET A CA 1
ATOM 721 C C . MET A 1 89 ? 3.703 -4.038 -1.588 1.00 92.25 89 MET A C 1
ATOM 723 O O . MET A 1 89 ? 4.579 -4.560 -2.264 1.00 92.25 89 MET A O 1
ATOM 727 N N . ASN A 1 90 ? 2.572 -3.587 -2.136 1.00 92.31 90 ASN A N 1
ATOM 728 C CA . ASN A 1 90 ? 2.264 -3.724 -3.562 1.00 92.31 90 ASN A CA 1
ATOM 729 C C . ASN A 1 90 ? 3.213 -2.909 -4.467 1.00 92.31 90 ASN A C 1
ATOM 731 O O . ASN A 1 90 ? 3.498 -3.318 -5.591 1.00 92.31 90 ASN A O 1
ATOM 735 N N . TYR A 1 91 ? 3.756 -1.784 -3.992 1.00 91.88 91 TYR A N 1
ATOM 736 C CA . TYR A 1 91 ? 4.715 -0.990 -4.771 1.00 91.88 91 TYR A CA 1
ATOM 737 C C . TYR A 1 91 ? 6.080 -1.665 -4.922 1.00 91.88 91 TYR A C 1
ATOM 739 O O . TYR A 1 91 ? 6.747 -1.439 -5.929 1.00 91.88 91 TYR A O 1
ATOM 747 N N . ILE A 1 92 ? 6.491 -2.513 -3.972 1.00 88.88 92 ILE A N 1
ATOM 748 C CA . ILE A 1 92 ? 7.781 -3.218 -4.026 1.00 88.88 92 ILE A CA 1
ATOM 749 C C . ILE A 1 92 ? 7.924 -4.025 -5.329 1.00 88.88 92 ILE A C 1
ATOM 751 O O . ILE A 1 92 ? 8.791 -3.667 -6.124 1.00 88.88 92 ILE A O 1
ATOM 755 N N . PRO A 1 93 ? 7.081 -5.039 -5.626 1.00 87.06 93 PRO A N 1
ATOM 756 C CA . PRO A 1 93 ? 7.199 -5.819 -6.859 1.00 87.06 93 PRO A CA 1
ATOM 757 C C . PRO A 1 93 ? 6.999 -4.962 -8.117 1.00 87.06 93 PRO A C 1
ATOM 759 O O . PRO A 1 93 ? 7.597 -5.239 -9.155 1.00 87.06 93 PRO A O 1
ATOM 762 N N . GLN A 1 94 ? 6.214 -3.884 -8.036 1.00 87.38 94 GLN A N 1
ATOM 763 C CA . GLN A 1 94 ? 6.028 -2.966 -9.160 1.00 87.38 94 GLN A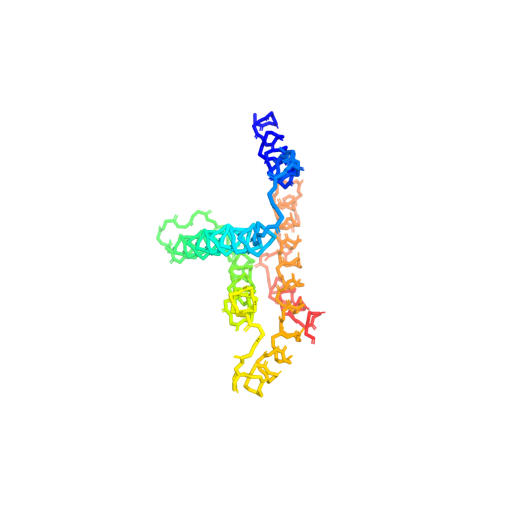 CA 1
ATOM 764 C C . GLN A 1 94 ? 7.313 -2.204 -9.513 1.00 87.38 94 GLN A C 1
ATOM 766 O O . GLN A 1 94 ? 7.638 -2.059 -10.689 1.00 87.38 94 GLN A O 1
ATOM 771 N N . VAL A 1 95 ? 8.071 -1.756 -8.510 1.00 87.81 95 VAL A N 1
ATOM 772 C CA . VAL A 1 95 ? 9.347 -1.053 -8.705 1.00 87.81 95 VAL A CA 1
ATOM 773 C C . VAL A 1 95 ? 10.490 -2.026 -9.001 1.00 87.81 95 VAL A C 1
ATOM 775 O O . VAL A 1 95 ? 11.378 -1.692 -9.780 1.00 87.81 95 VAL A O 1
ATOM 778 N N . THR A 1 96 ? 10.494 -3.221 -8.402 1.00 82.81 96 THR A N 1
ATOM 779 C CA . THR A 1 96 ? 11.621 -4.165 -8.511 1.00 82.81 96 THR A CA 1
ATOM 780 C C . THR A 1 96 ? 11.527 -5.127 -9.687 1.00 82.81 96 THR A C 1
ATOM 782 O O . THR A 1 96 ? 12.566 -5.604 -10.136 1.00 82.81 96 THR A O 1
ATOM 785 N N . VAL A 1 97 ? 10.320 -5.429 -10.176 1.00 84.25 97 VAL A N 1
ATOM 786 C CA . VAL A 1 97 ? 10.098 -6.379 -11.279 1.00 84.25 97 VAL A CA 1
ATOM 787 C C . VAL A 1 97 ? 9.428 -5.705 -12.458 1.00 84.25 97 VAL A C 1
ATOM 789 O O . VAL A 1 97 ? 10.036 -5.614 -13.519 1.00 84.25 97 VAL A O 1
ATOM 792 N N . VAL A 1 98 ? 8.221 -5.169 -12.264 1.00 84.81 98 VAL A N 1
ATOM 793 C CA . VAL A 1 98 ? 7.388 -4.695 -13.381 1.00 84.81 98 VAL A CA 1
ATOM 794 C C . VAL A 1 98 ? 8.061 -3.545 -14.131 1.00 84.81 98 VAL A C 1
ATOM 796 O O . VAL A 1 98 ? 8.215 -3.601 -15.348 1.00 84.81 98 VAL A O 1
ATOM 799 N N . LEU A 1 99 ? 8.517 -2.510 -13.421 1.00 84.50 99 LEU A N 1
ATOM 800 C CA . LEU A 1 99 ? 9.163 -1.357 -14.046 1.00 84.50 99 LEU A CA 1
ATOM 801 C C . LEU A 1 99 ? 10.470 -1.746 -14.781 1.00 84.50 99 LEU A C 1
ATOM 803 O O . LEU A 1 99 ? 10.609 -1.387 -15.954 1.00 84.50 99 LEU A O 1
ATOM 807 N N . PRO A 1 100 ? 11.402 -2.516 -14.180 1.00 81.75 100 PRO A N 1
ATOM 808 C CA . PRO A 1 100 ? 12.571 -3.032 -14.888 1.00 81.75 100 PRO A CA 1
ATOM 809 C C . PRO A 1 100 ? 12.241 -3.922 -16.085 1.00 81.75 100 PRO A C 1
ATOM 811 O O . PRO A 1 100 ? 12.920 -3.815 -17.101 1.00 81.75 100 PRO A O 1
ATOM 814 N N . GLU A 1 101 ? 11.221 -4.775 -15.993 1.00 80.75 101 GLU A N 1
ATOM 815 C CA . GLU A 1 101 ? 10.802 -5.667 -17.079 1.00 80.75 101 GLU A CA 1
ATOM 816 C C . GLU A 1 101 ? 10.265 -4.878 -18.277 1.00 80.75 101 GLU A C 1
ATOM 818 O O . GLU A 1 101 ? 10.654 -5.139 -19.415 1.00 80.75 101 GLU A O 1
ATOM 823 N N . ILE A 1 102 ? 9.470 -3.830 -18.031 1.00 79.69 102 ILE A N 1
ATOM 824 C CA . ILE A 1 102 ? 9.006 -2.932 -19.094 1.00 79.69 102 ILE A CA 1
ATOM 825 C C . ILE A 1 102 ? 10.197 -2.196 -19.730 1.00 79.69 102 ILE A C 1
ATOM 827 O O . ILE A 1 102 ? 10.222 -2.026 -20.949 1.00 79.69 102 ILE A O 1
ATOM 831 N N . ILE A 1 103 ? 11.204 -1.775 -18.950 1.00 79.31 103 ILE A N 1
ATOM 832 C CA . ILE A 1 103 ? 12.375 -1.017 -19.435 1.00 79.31 103 ILE A CA 1
ATOM 833 C C . ILE A 1 103 ? 13.390 -1.905 -20.170 1.00 79.31 103 ILE A C 1
ATOM 835 O O . ILE A 1 103 ? 13.969 -1.471 -21.171 1.00 79.31 103 ILE A O 1
ATOM 839 N N . GLN A 1 104 ? 13.601 -3.151 -19.751 1.00 74.44 104 GLN A N 1
ATOM 840 C CA . GLN A 1 104 ? 14.620 -4.016 -20.345 1.00 74.44 104 GLN A CA 1
ATOM 841 C C . GLN A 1 104 ? 14.242 -4.451 -21.765 1.00 74.44 104 GLN A C 1
ATOM 843 O O . GLN A 1 104 ? 13.087 -4.711 -22.091 1.00 74.44 104 GLN A O 1
ATOM 848 N N . THR A 1 105 ? 15.231 -4.455 -22.654 1.00 58.66 105 THR A N 1
ATOM 849 C CA . THR A 1 105 ? 15.149 -5.121 -23.956 1.00 58.66 105 THR A CA 1
ATOM 850 C C . THR A 1 105 ? 15.957 -6.400 -23.814 1.00 58.66 105 THR A C 1
ATOM 852 O O . THR A 1 105 ? 17.048 -6.379 -23.249 1.00 58.66 105 THR A O 1
ATOM 855 N N . THR A 1 106 ? 15.357 -7.523 -24.195 1.00 54.16 106 THR A N 1
ATOM 856 C CA . THR A 1 106 ? 15.900 -8.879 -24.092 1.00 54.16 106 THR A CA 1
ATOM 857 C C . THR A 1 106 ? 17.377 -8.872 -24.479 1.00 54.16 106 THR A C 1
ATOM 859 O O . THR A 1 106 ? 17.647 -8.606 -25.642 1.00 54.16 106 THR A O 1
ATOM 862 N N . ASN A 1 107 ? 18.290 -9.041 -23.505 1.00 55.03 107 ASN A N 1
ATOM 863 C CA . ASN A 1 107 ? 19.725 -9.391 -23.611 1.00 55.03 107 ASN A CA 1
ATOM 864 C C . ASN A 1 107 ? 20.566 -8.696 -22.521 1.00 55.03 107 ASN A C 1
ATOM 866 O O . ASN A 1 107 ? 21.224 -7.692 -22.778 1.00 55.03 107 ASN A O 1
ATOM 870 N N . SER A 1 108 ? 20.623 -9.249 -21.305 1.00 53.66 108 SER A N 1
ATOM 871 C CA . SER A 1 108 ? 21.826 -9.117 -20.466 1.00 53.66 108 SER A CA 1
ATOM 872 C C . SER A 1 108 ? 21.853 -10.130 -19.314 1.00 53.66 108 SER A C 1
ATOM 874 O O . SER A 1 108 ? 20.830 -10.681 -18.909 1.00 53.66 108 SER A O 1
ATOM 876 N N . SER A 1 109 ? 23.062 -10.316 -18.776 1.00 47.66 109 SER A N 1
ATOM 877 C CA . SER A 1 109 ? 23.486 -11.033 -17.555 1.00 47.66 109 SER A CA 1
ATOM 878 C C . SER A 1 109 ? 22.554 -10.920 -16.323 1.00 47.66 109 SER A C 1
ATOM 880 O O . SER A 1 109 ? 22.615 -11.748 -15.413 1.00 47.66 109 SER A O 1
ATOM 882 N N . TYR A 1 110 ? 21.615 -9.968 -16.317 1.00 54.97 110 TYR A N 1
ATOM 883 C CA . TYR A 1 110 ? 20.553 -9.846 -15.317 1.00 54.97 110 TYR A CA 1
ATOM 884 C C . TYR A 1 110 ? 19.582 -11.030 -15.250 1.00 54.97 110 TYR A C 1
ATOM 886 O O . TYR A 1 110 ? 18.878 -11.143 -14.251 1.00 54.97 110 TYR A O 1
ATOM 894 N N . ALA A 1 111 ? 19.555 -11.924 -16.243 1.00 56.25 111 ALA A N 1
ATOM 895 C CA . ALA A 1 111 ? 18.611 -13.041 -16.307 1.00 56.25 111 ALA A CA 1
ATOM 896 C C . ALA A 1 111 ? 18.571 -13.890 -15.021 1.00 56.25 111 ALA A C 1
ATOM 898 O O . ALA A 1 111 ? 17.495 -14.149 -14.494 1.00 56.25 111 ALA A O 1
ATOM 899 N N . ASN A 1 112 ? 19.724 -14.259 -14.449 1.00 57.00 112 ASN A N 1
ATOM 900 C CA . ASN A 1 112 ? 19.744 -15.158 -13.287 1.00 57.00 112 ASN A CA 1
ATOM 901 C C . ASN A 1 112 ? 19.335 -14.458 -11.975 1.00 57.00 112 ASN A C 1
ATOM 903 O O . ASN A 1 112 ? 18.640 -15.036 -11.142 1.00 57.00 112 ASN A O 1
ATOM 907 N N . LYS A 1 113 ? 19.711 -13.181 -11.808 1.00 61.00 113 LYS A N 1
ATOM 908 C CA . LYS A 1 113 ? 19.290 -12.351 -10.664 1.00 61.00 113 LYS A CA 1
ATOM 909 C C . LYS A 1 113 ? 17.810 -11.961 -10.770 1.00 61.00 113 LYS A C 1
ATOM 911 O O . LYS A 1 113 ? 17.118 -11.921 -9.757 1.00 61.00 113 LYS A O 1
ATOM 916 N N . ALA A 1 114 ? 17.323 -11.728 -11.988 1.00 64.81 114 ALA A N 1
ATOM 917 C CA . ALA A 1 114 ? 15.919 -11.467 -12.274 1.00 64.81 114 ALA A CA 1
ATOM 918 C C . ALA A 1 114 ? 15.041 -12.688 -11.983 1.00 64.81 114 ALA A C 1
ATOM 920 O O . ALA A 1 114 ? 13.954 -12.503 -11.463 1.00 64.81 114 ALA A O 1
ATOM 921 N N . ILE A 1 115 ? 15.508 -13.922 -12.215 1.00 67.19 115 ILE A N 1
ATOM 922 C CA . ILE A 1 115 ? 14.732 -15.135 -11.892 1.00 67.19 115 ILE A CA 1
ATOM 923 C C . ILE A 1 115 ? 14.385 -15.198 -10.398 1.00 67.19 115 ILE A C 1
ATOM 925 O O . ILE A 1 115 ? 13.222 -15.392 -10.055 1.00 67.19 115 ILE A O 1
ATOM 929 N N . TRP A 1 116 ? 15.359 -14.984 -9.509 1.00 62.66 116 TRP A N 1
ATOM 930 C CA . TRP A 1 116 ? 15.122 -15.025 -8.058 1.00 62.66 116 TRP A CA 1
ATOM 931 C C . TRP A 1 116 ? 14.208 -13.892 -7.577 1.00 62.66 116 TRP A C 1
ATOM 933 O O . TRP A 1 116 ? 13.299 -14.119 -6.778 1.00 62.66 116 TRP A O 1
ATOM 943 N N . ILE A 1 117 ? 14.420 -12.675 -8.088 1.00 70.62 117 ILE A N 1
ATOM 944 C CA . ILE A 1 117 ? 13.572 -11.521 -7.764 1.00 70.62 117 ILE A CA 1
ATOM 945 C C . ILE A 1 117 ? 12.150 -11.754 -8.293 1.00 70.62 117 ILE A C 1
ATOM 947 O O . ILE A 1 117 ? 11.192 -11.555 -7.554 1.00 70.62 117 ILE A O 1
ATOM 951 N N . ASN A 1 118 ? 12.003 -12.265 -9.517 1.00 73.12 118 ASN A N 1
ATOM 952 C CA . ASN A 1 118 ? 10.710 -12.583 -10.116 1.00 73.12 118 ASN A CA 1
ATOM 953 C C . ASN A 1 118 ? 9.983 -13.683 -9.349 1.00 73.12 118 ASN A C 1
ATOM 955 O O . ASN A 1 118 ? 8.781 -13.563 -9.153 1.00 73.12 118 ASN A O 1
ATOM 959 N N . GLN A 1 119 ? 10.676 -14.718 -8.870 1.00 75.06 119 GLN A N 1
ATOM 960 C CA . GLN A 1 119 ? 10.056 -15.770 -8.060 1.00 75.06 119 GLN A CA 1
ATOM 961 C C . GLN A 1 119 ? 9.492 -15.210 -6.750 1.00 75.06 119 GLN A C 1
ATOM 963 O O . GLN A 1 119 ? 8.303 -15.381 -6.482 1.00 75.06 119 GLN A O 1
ATOM 968 N N . ILE A 1 120 ? 10.294 -14.474 -5.974 1.00 73.19 120 ILE A N 1
ATOM 969 C CA . ILE A 1 120 ? 9.831 -13.859 -4.718 1.00 73.19 120 ILE A CA 1
ATOM 970 C C . ILE A 1 120 ? 8.693 -12.869 -4.992 1.00 73.19 120 ILE A C 1
ATOM 972 O O . ILE A 1 120 ? 7.658 -12.907 -4.328 1.00 73.19 120 ILE A O 1
ATOM 976 N N . SER A 1 121 ? 8.848 -12.007 -5.997 1.00 76.94 121 SER A N 1
ATOM 977 C CA . SER A 1 121 ? 7.822 -11.036 -6.372 1.00 76.94 121 SER A CA 1
ATOM 978 C C . SER A 1 121 ? 6.552 -11.688 -6.919 1.00 76.94 121 SER A C 1
ATOM 980 O O . SER A 1 121 ? 5.479 -11.147 -6.685 1.00 76.94 121 SER A O 1
ATOM 982 N N . SER A 1 122 ? 6.629 -12.847 -7.581 1.00 77.06 122 SER A N 1
ATOM 983 C CA . SER A 1 122 ? 5.455 -13.559 -8.107 1.00 77.06 122 SER A CA 1
ATOM 984 C C . SER A 1 122 ? 4.556 -14.115 -7.006 1.00 77.06 122 SER A C 1
ATOM 986 O O . SER A 1 122 ? 3.340 -14.118 -7.165 1.00 77.06 122 SER A O 1
ATOM 988 N N . THR A 1 123 ? 5.129 -14.510 -5.868 1.00 75.94 123 THR A N 1
ATOM 989 C CA . THR A 1 123 ? 4.366 -14.931 -4.684 1.00 75.94 123 THR A CA 1
ATOM 990 C C . THR A 1 123 ? 3.900 -13.724 -3.868 1.00 75.94 123 THR A C 1
ATOM 992 O O . THR A 1 123 ? 2.782 -13.691 -3.360 1.00 75.94 123 THR A O 1
ATOM 995 N N . PHE A 1 124 ? 4.742 -12.695 -3.768 1.00 82.06 124 PHE A N 1
ATOM 996 C CA . PHE A 1 124 ? 4.478 -11.511 -2.952 1.00 82.06 124 PHE A CA 1
ATOM 997 C C . PHE A 1 124 ? 3.455 -10.546 -3.575 1.00 82.06 124 PHE A C 1
ATOM 999 O O . PHE A 1 124 ? 2.728 -9.857 -2.860 1.00 82.06 124 PHE A O 1
ATOM 1006 N N . TYR A 1 125 ? 3.375 -10.489 -4.906 1.00 85.06 125 TYR A N 1
ATOM 1007 C CA . TYR A 1 125 ? 2.467 -9.592 -5.620 1.00 85.06 125 TYR A CA 1
ATOM 1008 C C . TYR A 1 125 ? 0.980 -9.930 -5.396 1.00 85.06 125 TYR A C 1
ATOM 1010 O O . TYR A 1 125 ? 0.239 -9.035 -4.979 1.00 85.06 125 TYR A O 1
ATOM 1018 N N . PRO A 1 126 ? 0.522 -11.190 -5.562 1.00 87.81 126 PRO A N 1
ATOM 1019 C CA . PRO A 1 126 ? -0.839 -11.584 -5.205 1.00 87.81 126 PRO A CA 1
ATOM 1020 C C . PRO A 1 126 ? -1.152 -11.307 -3.736 1.00 87.81 126 PRO A C 1
ATOM 1022 O O . PRO A 1 126 ? -2.199 -10.735 -3.447 1.00 87.81 126 PRO A O 1
ATOM 1025 N N . PHE A 1 127 ? -0.228 -11.638 -2.826 1.00 89.06 127 PHE A N 1
ATOM 1026 C CA . PHE A 1 127 ? -0.377 -11.369 -1.394 1.00 89.06 127 PHE A CA 1
ATOM 1027 C C . PHE A 1 127 ? -0.694 -9.888 -1.133 1.00 89.06 127 PHE A C 1
ATOM 1029 O O . PHE A 1 127 ? -1.693 -9.558 -0.495 1.00 89.06 127 PHE A O 1
ATOM 1036 N N . ALA A 1 128 ? 0.100 -8.969 -1.688 1.00 90.81 128 ALA A N 1
ATOM 1037 C CA . ALA A 1 128 ? -0.114 -7.540 -1.486 1.00 90.81 128 ALA A C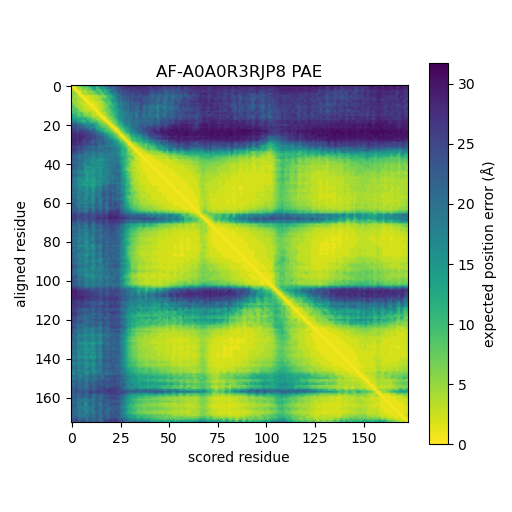A 1
ATOM 1038 C C . ALA A 1 128 ? -1.449 -7.051 -2.081 1.00 90.81 128 ALA A C 1
ATOM 1040 O O . ALA A 1 128 ? -2.155 -6.266 -1.447 1.00 90.81 128 ALA A O 1
ATOM 1041 N N . ILE A 1 129 ? -1.835 -7.539 -3.267 1.00 90.88 129 ILE A N 1
ATOM 1042 C CA . ILE A 1 129 ? -3.119 -7.189 -3.899 1.00 90.88 129 ILE A CA 1
ATOM 1043 C C . ILE A 1 129 ? -4.303 -7.682 -3.072 1.00 90.88 129 ILE A C 1
ATOM 1045 O O . ILE A 1 129 ? -5.244 -6.924 -2.828 1.00 90.88 129 ILE A O 1
ATOM 1049 N N . PHE A 1 130 ? -4.270 -8.935 -2.624 1.00 92.06 130 PHE A N 1
ATOM 1050 C CA . PHE A 1 130 ? -5.332 -9.489 -1.795 1.00 92.06 130 PHE A CA 1
ATOM 1051 C C . PHE A 1 130 ? -5.425 -8.759 -0.455 1.00 92.06 130 PHE A C 1
ATOM 1053 O O . PHE A 1 130 ? -6.539 -8.494 -0.004 1.00 92.06 130 PHE A O 1
ATOM 1060 N N . ALA A 1 131 ? -4.303 -8.355 0.143 1.00 93.56 131 ALA A N 1
ATOM 1061 C CA . ALA A 1 131 ? -4.311 -7.551 1.361 1.00 93.56 131 ALA A CA 1
ATOM 1062 C C . ALA A 1 131 ? -5.000 -6.195 1.122 1.00 93.56 131 ALA A C 1
ATOM 1064 O O . ALA A 1 131 ? -5.921 -5.833 1.859 1.00 93.56 131 ALA A O 1
ATOM 1065 N N . VAL A 1 132 ? -4.650 -5.486 0.038 1.00 95.50 132 VAL A N 1
ATOM 1066 C CA . VAL A 1 132 ? -5.322 -4.233 -0.358 1.00 95.50 132 VAL A CA 1
ATOM 1067 C C . VAL A 1 132 ? -6.826 -4.442 -0.543 1.00 95.50 132 VAL A C 1
ATOM 1069 O O . VAL A 1 132 ? -7.618 -3.639 -0.044 1.00 95.50 132 VAL A O 1
ATOM 1072 N N . LEU A 1 133 ? -7.239 -5.520 -1.213 1.00 95.31 133 LEU A N 1
ATOM 1073 C CA . LEU A 1 133 ? -8.650 -5.838 -1.437 1.00 95.31 133 LEU A CA 1
ATOM 1074 C C . LEU A 1 133 ? -9.404 -6.065 -0.117 1.00 95.31 133 LEU A C 1
ATOM 1076 O O . LEU A 1 133 ? -10.439 -5.438 0.119 1.00 95.31 133 LEU A O 1
ATOM 1080 N N . HIS A 1 134 ? -8.878 -6.918 0.764 1.00 94.56 134 HIS A N 1
ATOM 1081 C CA . HIS A 1 134 ? -9.539 -7.265 2.023 1.00 94.56 134 HIS A CA 1
ATOM 1082 C C . HIS A 1 134 ? -9.592 -6.080 2.992 1.00 94.56 134 HIS A C 1
ATOM 1084 O O . HIS A 1 134 ? -10.630 -5.844 3.611 1.00 94.56 134 HIS A O 1
ATOM 1090 N N . PHE A 1 135 ? -8.524 -5.283 3.097 1.00 95.88 135 PHE A N 1
ATOM 1091 C CA . PHE A 1 135 ? -8.545 -4.083 3.937 1.00 95.88 135 PHE A CA 1
ATOM 1092 C C . PHE A 1 135 ? -9.419 -2.970 3.356 1.00 95.88 135 PHE A C 1
ATOM 1094 O O . PHE A 1 135 ? -10.052 -2.246 4.125 1.00 95.88 135 PHE A O 1
ATOM 1101 N N . SER A 1 136 ? -9.534 -2.864 2.028 1.00 96.25 136 SER A N 1
ATOM 1102 C CA . SER A 1 136 ? -10.497 -1.953 1.392 1.00 96.25 136 SER A CA 1
ATOM 1103 C C . SER A 1 136 ? -11.932 -2.363 1.718 1.00 96.25 136 SER A C 1
ATOM 1105 O O . SER A 1 136 ? -12.733 -1.524 2.123 1.00 96.25 136 SER A O 1
ATOM 1107 N N . PHE A 1 137 ? -12.243 -3.661 1.635 1.00 95.19 137 PHE A N 1
ATOM 1108 C CA . PHE A 1 137 ? -13.540 -4.193 2.051 1.00 95.19 137 PHE A CA 1
ATOM 1109 C C . PHE A 1 137 ? -13.820 -3.923 3.535 1.00 95.19 137 PHE A C 1
ATOM 1111 O O . PHE A 1 137 ? -14.890 -3.422 3.883 1.00 95.19 137 PHE A O 1
ATOM 1118 N N . LEU A 1 138 ? -12.846 -4.188 4.412 1.00 94.81 138 LEU A N 1
ATOM 1119 C CA . LEU A 1 138 ? -12.975 -3.941 5.847 1.00 94.81 138 LEU A CA 1
ATOM 1120 C C . LEU A 1 138 ? -13.209 -2.453 6.150 1.00 94.81 138 LEU A C 1
ATOM 1122 O O . LEU A 1 138 ? -14.021 -2.124 7.015 1.00 94.81 138 LEU A O 1
ATOM 1126 N N . LEU A 1 139 ? -12.547 -1.552 5.417 1.00 95.19 139 LEU A N 1
ATOM 1127 C CA . LEU A 1 139 ? -12.754 -0.108 5.516 1.00 95.19 139 LEU A CA 1
ATOM 1128 C C . LEU A 1 139 ? -14.171 0.289 5.095 1.00 95.19 139 LEU A C 1
ATOM 1130 O O . LEU A 1 139 ? -14.833 1.048 5.807 1.00 95.19 139 LEU A O 1
ATOM 1134 N N . THR A 1 140 ? -14.654 -0.235 3.967 1.00 95.31 140 THR A N 1
ATOM 1135 C CA . THR A 1 140 ? -16.024 0.003 3.502 1.00 95.31 140 THR A CA 1
ATOM 1136 C C . THR A 1 140 ? -17.042 -0.500 4.520 1.00 95.31 140 THR A C 1
ATOM 1138 O O . THR A 1 140 ? -17.974 0.230 4.850 1.00 95.31 140 THR A O 1
ATOM 1141 N N . LEU A 1 141 ? -16.842 -1.696 5.078 1.00 93.62 141 LEU A N 1
ATOM 1142 C CA . LEU A 1 141 ? -17.734 -2.274 6.083 1.00 93.62 141 LEU A CA 1
ATOM 1143 C C . LEU A 1 141 ? -17.721 -1.457 7.380 1.00 93.62 141 LEU A C 1
ATOM 1145 O O . LEU A 1 141 ? -18.779 -1.169 7.938 1.00 93.62 141 LEU A O 1
ATOM 1149 N N . ASN A 1 142 ? -16.545 -1.009 7.826 1.00 92.38 142 ASN A N 1
ATOM 1150 C CA . ASN A 1 142 ? -16.419 -0.115 8.974 1.00 92.38 142 ASN A CA 1
ATOM 1151 C C . ASN A 1 142 ? -17.183 1.200 8.762 1.00 92.38 142 ASN A C 1
ATOM 1153 O O . ASN A 1 142 ? -17.952 1.608 9.633 1.00 92.38 142 ASN A O 1
ATOM 1157 N N . ARG A 1 143 ? -17.027 1.840 7.595 1.00 92.00 143 ARG A N 1
ATOM 1158 C CA . ARG A 1 143 ? -17.749 3.075 7.253 1.00 92.00 143 ARG A CA 1
ATOM 1159 C C . ARG A 1 143 ? -19.252 2.860 7.145 1.00 92.00 143 ARG A C 1
ATOM 1161 O O . ARG A 1 143 ? -20.010 3.681 7.650 1.00 92.00 143 ARG A O 1
ATOM 1168 N N . PHE A 1 144 ? -19.673 1.758 6.534 1.00 92.81 144 PHE A N 1
ATOM 1169 C CA . PHE A 1 144 ? -21.078 1.387 6.434 1.00 92.81 144 PHE A CA 1
ATOM 1170 C C . PHE A 1 144 ? -21.709 1.228 7.821 1.00 92.81 144 PHE A C 1
ATOM 1172 O O . PHE A 1 144 ? -22.727 1.849 8.113 1.00 92.81 144 PHE A O 1
ATOM 1179 N N . VAL A 1 145 ? -21.069 0.475 8.718 1.00 90.88 145 VAL A N 1
ATOM 1180 C CA . VAL A 1 145 ? -21.566 0.300 10.088 1.00 90.88 145 VAL A CA 1
ATOM 1181 C C . VAL A 1 145 ? -21.581 1.629 10.843 1.00 90.88 145 VAL A C 1
ATOM 1183 O O . VAL A 1 145 ? -22.574 1.939 11.492 1.00 90.88 145 VAL A O 1
ATOM 1186 N N . ALA A 1 146 ? -20.533 2.446 10.728 1.00 88.62 146 ALA A N 1
ATOM 1187 C CA . ALA A 1 146 ? -20.463 3.730 11.421 1.00 88.62 146 ALA A CA 1
ATOM 1188 C C . ALA A 1 146 ? -21.561 4.721 10.988 1.00 88.62 146 ALA A C 1
ATOM 1190 O O . ALA A 1 146 ? -22.052 5.478 11.821 1.00 88.62 146 ALA A O 1
ATOM 1191 N N . LEU A 1 147 ? -21.940 4.724 9.705 1.00 89.31 147 LEU A N 1
ATOM 1192 C CA . LEU A 1 147 ? -22.897 5.683 9.143 1.00 89.31 147 LEU A CA 1
ATOM 1193 C C . LEU A 1 147 ? -24.343 5.175 9.162 1.00 89.31 147 LEU A C 1
ATOM 1195 O O . LEU A 1 147 ? -25.259 5.948 9.424 1.00 89.31 147 LEU A O 1
ATOM 1199 N N . THR A 1 148 ? -24.556 3.894 8.866 1.00 91.88 148 THR A N 1
ATOM 1200 C CA . THR A 1 148 ? -25.895 3.317 8.675 1.00 91.88 148 THR A CA 1
ATOM 1201 C C . THR A 1 148 ? -26.377 2.554 9.904 1.00 91.88 148 THR A C 1
ATOM 1203 O O . THR A 1 148 ? -27.572 2.544 10.186 1.00 91.88 148 THR A O 1
ATOM 1206 N N . LEU A 1 149 ? -25.470 1.922 10.653 1.00 91.44 149 LEU A N 1
ATOM 1207 C CA . LEU A 1 149 ? -25.813 1.058 11.784 1.00 91.44 149 LEU A CA 1
ATOM 1208 C C . LEU A 1 149 ? -24.996 1.401 13.044 1.00 91.44 149 LEU A C 1
ATOM 1210 O O . LEU A 1 149 ? -24.287 0.538 13.577 1.00 91.44 149 LEU A O 1
ATOM 1214 N N . PRO A 1 150 ? -25.094 2.638 13.567 1.00 85.25 150 PRO A N 1
ATOM 1215 C CA . PRO A 1 150 ? -24.236 3.110 14.655 1.00 85.25 150 PRO A CA 1
ATOM 1216 C C . PRO A 1 150 ? -24.339 2.252 15.926 1.00 85.25 150 PRO A C 1
ATOM 1218 O O . PRO A 1 150 ? -23.360 2.132 16.662 1.00 85.25 150 PRO A O 1
ATOM 1221 N N . GLN A 1 151 ? -25.471 1.570 16.143 1.00 87.06 151 GLN A N 1
ATOM 1222 C CA . GLN A 1 151 ? -25.667 0.603 17.232 1.00 87.06 151 GLN A CA 1
ATOM 1223 C C . GLN A 1 151 ? -24.669 -0.573 17.219 1.00 87.06 151 GLN A C 1
ATOM 1225 O O . GLN A 1 151 ? -24.350 -1.118 18.273 1.00 87.06 151 GLN A O 1
ATOM 1230 N N . TYR A 1 152 ? -24.116 -0.933 16.054 1.00 84.31 152 TYR A N 1
ATOM 1231 C CA . TYR A 1 152 ? -23.114 -1.998 15.916 1.00 84.31 152 TYR A CA 1
ATOM 1232 C C . TYR A 1 152 ? -21.670 -1.476 15.846 1.00 84.31 152 TYR A C 1
ATOM 1234 O O . TYR A 1 152 ? -20.739 -2.271 15.723 1.00 84.31 152 TYR A O 1
ATOM 1242 N N . SER A 1 153 ? -21.442 -0.164 15.981 1.00 82.88 153 SER A N 1
ATOM 1243 C CA . SER A 1 153 ? -20.092 0.433 15.963 1.00 82.88 153 SER A CA 1
ATOM 1244 C C . SER A 1 153 ? -19.160 -0.134 17.048 1.00 82.88 153 SER A C 1
ATOM 1246 O O . SER A 1 153 ? -17.953 -0.257 16.832 1.00 82.88 153 SER A O 1
ATOM 1248 N N . SER A 1 154 ? -19.724 -0.589 18.176 1.00 82.38 154 SER A N 1
ATOM 1249 C CA . SER A 1 154 ? -19.022 -1.303 19.257 1.00 82.38 154 SER A CA 1
ATOM 1250 C C . SER A 1 154 ? -18.221 -2.518 18.768 1.00 82.38 154 SER A C 1
ATOM 1252 O O . SER A 1 154 ? -17.158 -2.823 19.316 1.00 82.38 154 SER A O 1
ATOM 1254 N N . PHE A 1 155 ? -18.680 -3.185 17.702 1.00 83.00 155 PHE A N 1
ATOM 1255 C CA . PHE A 1 155 ? -17.982 -4.323 17.111 1.00 83.00 155 PHE A CA 1
ATOM 1256 C C . PHE A 1 155 ? -16.541 -3.968 16.716 1.00 83.00 155 PHE A C 1
ATOM 1258 O O . PHE A 1 155 ? -15.625 -4.750 16.966 1.00 83.00 155 PHE A O 1
ATOM 1265 N N . PHE A 1 156 ? -16.327 -2.756 16.199 1.00 83.88 156 PHE A N 1
ATOM 1266 C CA . PHE A 1 156 ? -15.024 -2.277 15.742 1.00 83.88 156 PHE A CA 1
ATOM 1267 C C . PHE A 1 156 ? -14.156 -1.660 16.844 1.00 83.88 156 PHE A C 1
ATOM 1269 O O . PHE A 1 156 ? -12.936 -1.665 16.729 1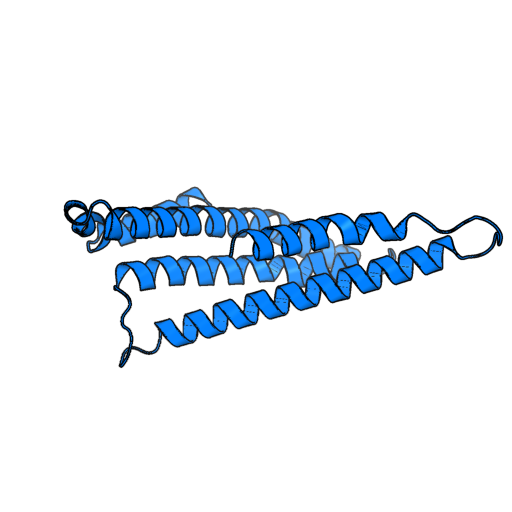.00 83.88 156 PHE A O 1
ATOM 1276 N N . ASN A 1 157 ? -14.748 -1.166 17.930 1.00 75.88 157 ASN A N 1
ATOM 1277 C CA . ASN A 1 157 ? -14.015 -0.441 18.980 1.00 75.88 157 ASN A CA 1
ATOM 1278 C C . ASN A 1 157 ? -13.233 -1.375 19.945 1.00 75.88 157 ASN A C 1
ATOM 1280 O O . ASN A 1 157 ? -12.432 -0.946 20.782 1.00 75.88 157 ASN A O 1
ATOM 1284 N N . SER A 1 158 ? -13.438 -2.689 19.824 1.00 74.44 158 SER A N 1
ATOM 1285 C CA . SER A 1 158 ? -12.959 -3.707 20.769 1.00 74.44 158 SER A CA 1
ATOM 1286 C C . SER A 1 158 ? -11.809 -4.569 20.219 1.00 74.44 158 SER A C 1
ATOM 1288 O O . SER A 1 158 ? -11.398 -4.436 19.067 1.00 74.44 158 SER A O 1
ATOM 1290 N N . GLY A 1 159 ? -11.314 -5.515 21.029 1.00 82.31 159 GLY A N 1
ATOM 1291 C CA . GLY A 1 159 ? -10.322 -6.522 20.612 1.00 82.31 159 GLY A CA 1
ATOM 1292 C C . GLY A 1 159 ? -10.719 -7.330 19.366 1.00 82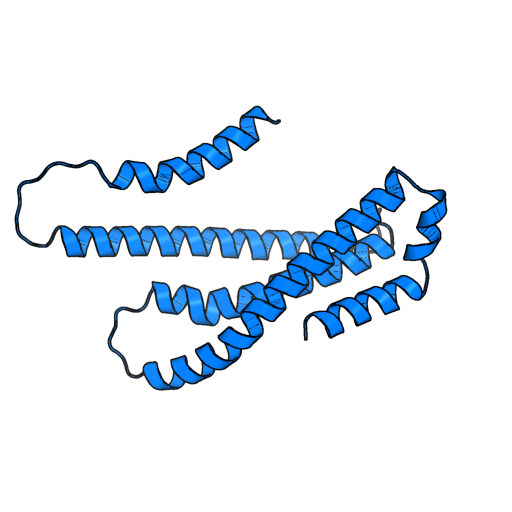.31 159 GLY A C 1
ATOM 1293 O O . GLY A 1 159 ? -9.852 -7.865 18.680 1.00 82.31 159 GLY A O 1
ATOM 1294 N N . LYS A 1 160 ? -12.012 -7.347 19.010 1.00 87.50 160 LYS A N 1
ATOM 1295 C CA . LYS A 1 160 ? -12.527 -7.979 17.788 1.00 87.50 160 LYS A CA 1
ATOM 1296 C C . LYS A 1 160 ? -11.933 -7.377 16.513 1.00 87.50 160 LYS A C 1
ATOM 1298 O O . LYS A 1 160 ? -11.681 -8.121 15.573 1.00 87.50 160 LYS A O 1
ATOM 1303 N N . LEU A 1 161 ? -11.650 -6.069 16.476 1.00 90.69 161 LEU A N 1
ATOM 1304 C CA . LEU A 1 161 ? -11.001 -5.454 15.313 1.00 90.69 161 LEU A CA 1
ATOM 1305 C C . LEU A 1 161 ? -9.566 -5.958 15.134 1.00 90.69 161 LEU A C 1
ATOM 1307 O O . LEU A 1 161 ? -9.166 -6.267 14.017 1.00 90.69 161 LEU A O 1
ATOM 1311 N N . TYR A 1 162 ? -8.801 -6.084 16.218 1.00 89.81 162 TYR A N 1
ATOM 1312 C CA . TYR A 1 162 ? -7.454 -6.654 16.142 1.00 89.81 162 TYR A CA 1
ATOM 1313 C C . TYR A 1 162 ? -7.497 -8.105 15.667 1.00 89.81 162 TYR A C 1
ATOM 1315 O O . TYR A 1 162 ? -6.723 -8.475 14.788 1.00 89.81 162 TYR A O 1
ATOM 1323 N N . PHE A 1 163 ? -8.446 -8.896 16.178 1.00 90.81 163 PHE A N 1
ATOM 1324 C CA . PHE A 1 163 ? -8.677 -10.255 15.694 1.00 90.81 163 PHE A CA 1
ATOM 1325 C C . PHE A 1 163 ? -9.000 -10.284 14.194 1.00 90.81 163 PHE A C 1
ATOM 1327 O O . PHE A 1 163 ? -8.411 -11.076 13.471 1.00 90.81 163 PHE A O 1
ATOM 1334 N N . LEU A 1 164 ? -9.866 -9.389 13.706 1.00 91.25 164 LEU A N 1
ATOM 1335 C CA . LEU A 1 164 ? -10.188 -9.286 12.279 1.00 91.25 164 LEU A CA 1
ATOM 1336 C C . LEU A 1 164 ? -8.986 -8.885 11.426 1.00 91.25 164 LEU A C 1
ATOM 1338 O O . LEU A 1 164 ? -8.794 -9.453 10.359 1.00 91.25 164 LEU A O 1
ATOM 1342 N N . ILE A 1 165 ? -8.168 -7.936 11.882 1.00 93.12 165 ILE A N 1
ATOM 1343 C CA . ILE A 1 165 ? -6.949 -7.533 11.170 1.00 93.12 165 ILE A CA 1
ATOM 1344 C C . ILE A 1 165 ? -5.990 -8.720 11.055 1.00 93.12 165 ILE A C 1
ATOM 1346 O O . ILE A 1 165 ? -5.497 -9.007 9.969 1.00 93.12 165 ILE A O 1
ATOM 1350 N N . VAL A 1 166 ? -5.752 -9.425 12.163 1.00 92.88 166 VAL A N 1
ATOM 1351 C CA . VAL A 1 166 ? -4.900 -10.621 12.184 1.00 92.88 166 VAL A CA 1
ATOM 1352 C C . VAL A 1 166 ? -5.479 -11.707 11.279 1.00 92.88 166 VAL A C 1
ATOM 1354 O O . VAL A 1 166 ? -4.752 -12.283 10.478 1.00 92.88 166 VAL A O 1
ATOM 1357 N N . PHE A 1 167 ? -6.788 -11.941 11.347 1.00 91.50 167 PHE A N 1
ATOM 1358 C CA . PHE A 1 167 ? -7.484 -12.896 10.492 1.00 91.50 167 PHE A CA 1
ATOM 1359 C C . PHE A 1 167 ? -7.336 -12.560 9.003 1.00 91.50 167 PHE A C 1
ATOM 1361 O O . PHE A 1 167 ? -7.043 -13.451 8.214 1.00 91.50 167 PHE A O 1
ATOM 1368 N N . VAL A 1 168 ? -7.474 -11.287 8.613 1.00 92.25 168 VAL A N 1
ATOM 1369 C CA . VAL A 1 168 ? -7.252 -10.853 7.225 1.00 92.25 168 VAL A CA 1
ATOM 1370 C C . VAL A 1 168 ? -5.816 -11.135 6.794 1.00 92.25 168 VAL A C 1
ATOM 1372 O O . VAL A 1 168 ? -5.615 -11.702 5.7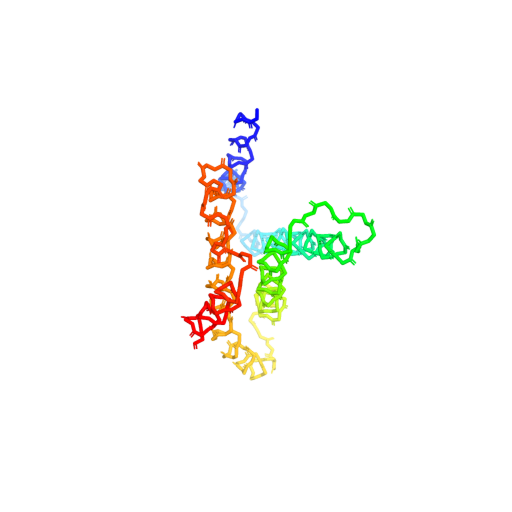25 1.00 92.25 168 VAL A O 1
ATOM 1375 N N . TRP A 1 169 ? -4.823 -10.807 7.625 1.00 92.38 169 TRP A N 1
ATOM 1376 C CA . TRP A 1 169 ? -3.425 -11.104 7.306 1.00 92.38 169 TRP A CA 1
ATOM 1377 C C . TRP A 1 169 ? -3.166 -12.604 7.128 1.00 92.38 169 TRP A C 1
ATOM 1379 O O . TRP A 1 169 ? -2.483 -12.987 6.184 1.00 92.38 169 TRP A O 1
ATOM 1389 N N . PHE A 1 170 ? -3.748 -13.451 7.980 1.00 88.62 170 PHE A N 1
ATOM 1390 C CA . PHE A 1 170 ? -3.641 -14.906 7.845 1.00 88.62 170 PHE A CA 1
ATOM 1391 C C . PHE A 1 170 ? -4.389 -15.460 6.633 1.00 88.62 170 PHE A C 1
ATOM 1393 O O . PHE A 1 170 ? -3.924 -16.419 6.038 1.00 88.62 170 PHE A O 1
ATOM 1400 N N . SER A 1 171 ? -5.529 -14.880 6.259 1.00 86.88 171 SER A N 1
ATOM 1401 C CA . SER A 1 171 ? -6.313 -15.340 5.107 1.00 86.88 171 SER A CA 1
ATOM 1402 C C . SER A 1 171 ? -5.644 -15.042 3.766 1.00 86.88 171 SER A C 1
ATOM 1404 O O . SER A 1 171 ? -6.020 -15.636 2.757 1.00 86.88 171 SER A O 1
ATOM 1406 N N . VAL A 1 172 ? -4.746 -14.061 3.739 1.00 84.50 172 VAL A N 1
ATOM 1407 C CA . VAL A 1 172 ? -4.043 -13.628 2.529 1.00 84.50 172 VAL A CA 1
ATOM 1408 C C . VAL A 1 172 ? -2.671 -14.301 2.404 1.00 84.50 172 VAL A C 1
ATOM 1410 O O . VAL A 1 172 ? -2.120 -14.335 1.303 1.00 84.50 172 VAL A O 1
ATOM 1413 N N . SER A 1 173 ? -2.137 -14.827 3.514 1.00 77.06 173 SER A N 1
ATOM 1414 C CA . SER A 1 173 ? -0.870 -15.566 3.575 1.00 77.06 173 SER A CA 1
ATOM 1415 C C . SER A 1 173 ? -1.002 -17.009 3.111 1.00 77.06 173 SER A C 1
ATOM 1417 O O . SER A 1 173 ? 0.046 -17.508 2.644 1.00 77.06 173 SER A O 1
#

Secondary structure (DSSP, 8-state):
-HHHHHHHHHHHHHTTTTTS-------SSHHHHHHHHHHHHHHHHHHHHHHHHHHHHHHHHHHHH-TTS--S-HHHHHHHHHHHHHHHHHHHHIIIIIHHHHH--S-STTHHHHHHHHHHHHHHHHHHHHHHHHHHHHHHHHHHHHHH-GGGTHHHHSHHHHHHHHHHHHHH-

Foldseek 3Di:
DVVVVVVVVVVVVCVVVVLPDDDDDDPPDPVVVSLVVVLVVVLVVLVVVLVVLLVVLVVVLVQLPPVVPNPDDPLLSVLSVQLSVLSVLLSVCCVQQVSVVSVDDPDDPCVVVNVVSCVVSVLSNQLSVQSNVLSVVVNVVLVCCVPPPVVCNVCRNDCNSVVSNVVSNVVSD

InterPro domains:
  IPR017452 GPCR, rhodopsin-like, 7TM [PS502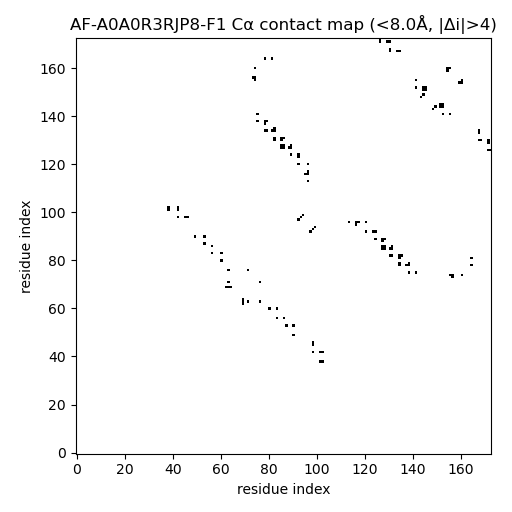62] (56-173)

Mean predicted aligned error: 11.75 Å

Organism: NCBI:txid1147741

Solvent-accessible surface area (backbone atoms only — not comparable to full-atom values): 9821 Å² total; per-residue (Å²): 112,70,70,64,54,51,50,56,54,50,51,65,62,44,63,72,61,69,75,74,79,76,83,92,88,74,101,67,68,58,71,59,52,51,50,52,53,52,46,51,53,49,52,53,52,51,49,52,52,49,52,52,52,52,51,54,46,49,53,52,50,53,54,67,68,40,72,92,76,52,86,68,53,73,54,56,51,53,43,52,48,54,29,43,52,21,50,56,54,40,46,48,38,43,63,72,40,52,50,50,58,68,69,56,69,98,80,63,88,56,56,69,63,46,51,58,52,46,54,55,33,62,61,48,41,57,33,18,50,49,40,34,52,53,36,50,49,51,45,50,51,52,52,46,31,56,73,77,37,55,90,56,40,63,59,48,77,41,73,56,38,58,52,51,53,53,49,52,55,60,76,45,105

Nearest PDB structures (foldseek):
  8iq6-assembly1_R  TM=6.888E-01  e=1.062E-01  Homo sapiens
  3j9t-assembly1_S  TM=3.717E-01  e=1.015E+00  Saccharomyces cerevisiae

Sequence (173 aa):
MLALSYHIIVLFLILPLSCQEKNKTYKADIRDENHKVTKYVAVTFFTILLIYGITSNTVMAIILCQKKNNQYSREFILIVSQLIISNFMNYIPQVTVVLPEIIQTTNSSYANKAIWINQISSTFYPFAIFAVLHFSFLLTLNRFVALTLPQYSSFFNSGKLYFLIVFVWFSVS

Radius of gyration: 21.68 Å; Cα contacts (8 Å, |Δi|>4): 79; chains: 1; bounding box: 49×33×68 Å